Protein AF-A0A1M2VJ33-F1 (afdb_monomer_lite)

Organism: Trametes pubescens (NCBI:txid154538)

Sequence (88 aa):
MARFCRAVLDHAPLGSFRQRFFAHEPTDCPECGVLQDREHVLFKCTRYRRWWELRGEFEFLLRVSAYRELNGFLTTNESAFSFEDAPT

Radius of gyration: 12.35 Å; chains: 1; bounding box: 34×25×27 Å

Structure (mmCIF, N/CA/C/O backbone):
data_AF-A0A1M2VJ33-F1
#
_entry.id   AF-A0A1M2VJ33-F1
#
loop_
_atom_site.group_PDB
_atom_site.id
_atom_site.type_symbol
_atom_site.label_atom_id
_atom_site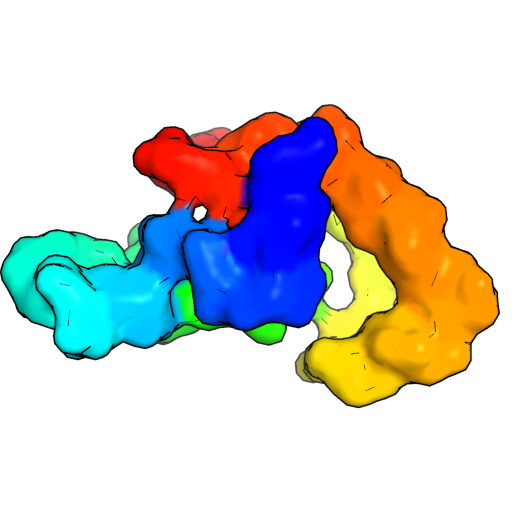.label_alt_id
_atom_site.label_comp_id
_atom_site.label_asym_id
_atom_site.label_entity_id
_atom_site.label_seq_id
_atom_site.pdbx_PDB_ins_code
_atom_site.Cartn_x
_atom_site.Cartn_y
_atom_site.Cartn_z
_atom_site.occupancy
_atom_site.B_iso_or_equiv
_atom_site.auth_seq_id
_atom_site.auth_comp_id
_atom_site.auth_asym_id
_atom_site.auth_atom_id
_atom_site.pdbx_PDB_model_num
ATOM 1 N N . MET A 1 1 ? 7.218 -12.077 -2.023 1.00 80.62 1 MET A N 1
ATOM 2 C CA . MET A 1 1 ? 6.864 -12.053 -3.462 1.00 80.62 1 MET A CA 1
ATOM 3 C C . MET A 1 1 ? 5.379 -11.774 -3.715 1.00 80.62 1 MET A C 1
ATOM 5 O O . MET A 1 1 ? 5.086 -10.776 -4.349 1.00 80.62 1 MET A O 1
ATOM 9 N N . ALA A 1 2 ? 4.429 -12.556 -3.180 1.00 93.75 2 ALA A N 1
ATOM 10 C CA . ALA A 1 2 ? 2.990 -12.360 -3.452 1.00 93.75 2 ALA A CA 1
ATOM 11 C C . ALA A 1 2 ? 2.464 -10.930 -3.189 1.00 93.75 2 ALA A C 1
ATOM 13 O O . ALA A 1 2 ? 1.737 -10.374 -4.005 1.00 93.75 2 ALA A O 1
ATOM 14 N N . ARG A 1 3 ? 2.883 -10.305 -2.080 1.00 94.62 3 ARG A N 1
ATOM 15 C CA . ARG A 1 3 ? 2.523 -8.918 -1.730 1.00 94.62 3 ARG A CA 1
ATOM 16 C C . ARG A 1 3 ? 2.990 -7.892 -2.766 1.00 94.62 3 ARG A C 1
ATOM 18 O O . ARG A 1 3 ? 2.270 -6.948 -3.056 1.00 94.62 3 ARG A O 1
ATOM 25 N N . PHE A 1 4 ? 4.161 -8.118 -3.358 1.00 93.25 4 PHE A N 1
ATOM 26 C CA . PHE A 1 4 ? 4.700 -7.264 -4.412 1.00 93.25 4 PHE A CA 1
ATOM 27 C C . PHE A 1 4 ? 3.825 -7.329 -5.664 1.00 93.25 4 PHE A C 1
ATOM 29 O O . PHE A 1 4 ? 3.411 -6.295 -6.175 1.00 93.25 4 PHE A O 1
ATOM 36 N N . CYS A 1 5 ? 3.468 -8.539 -6.109 1.00 93.12 5 CYS A N 1
ATOM 37 C CA . CYS A 1 5 ? 2.556 -8.725 -7.237 1.00 93.12 5 CYS A CA 1
ATOM 38 C C . CYS A 1 5 ? 1.202 -8.052 -6.983 1.00 93.12 5 CYS A C 1
ATOM 40 O O . CYS A 1 5 ? 0.705 -7.346 -7.852 1.00 93.12 5 CYS A O 1
ATOM 42 N N . AR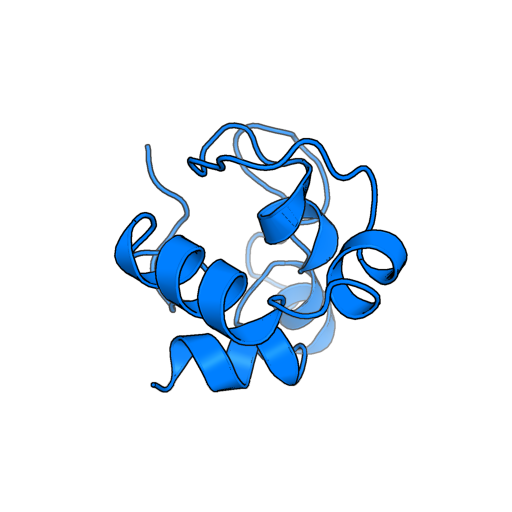G A 1 6 ? 0.630 -8.215 -5.784 1.00 94.62 6 ARG A N 1
ATOM 43 C CA . ARG A 1 6 ? -0.646 -7.582 -5.423 1.00 94.62 6 ARG A CA 1
ATOM 44 C C . ARG A 1 6 ? -0.577 -6.055 -5.423 1.00 94.62 6 ARG A C 1
ATOM 46 O O . ARG A 1 6 ? -1.516 -5.427 -5.896 1.00 94.62 6 ARG A O 1
ATOM 53 N N . ALA A 1 7 ? 0.524 -5.472 -4.947 1.00 91.94 7 ALA A N 1
ATOM 54 C CA . ALA A 1 7 ? 0.734 -4.026 -4.987 1.00 91.94 7 ALA A CA 1
ATOM 55 C C . ALA A 1 7 ? 0.853 -3.502 -6.430 1.00 91.94 7 ALA A C 1
ATOM 57 O O . ALA A 1 7 ? 0.183 -2.540 -6.801 1.00 91.94 7 ALA A O 1
ATOM 58 N N . VAL A 1 8 ? 1.666 -4.155 -7.267 1.00 89.31 8 VAL A N 1
ATOM 59 C CA . VAL A 1 8 ? 1.887 -3.732 -8.661 1.00 89.31 8 VAL A CA 1
ATOM 60 C C . VAL A 1 8 ? 0.622 -3.884 -9.508 1.00 89.31 8 VAL A C 1
ATOM 62 O O . VAL A 1 8 ? 0.282 -2.976 -10.262 1.00 89.31 8 VAL A O 1
ATOM 65 N N . LEU A 1 9 ? -0.090 -5.003 -9.364 1.00 90.25 9 LEU A N 1
ATOM 66 C CA . LEU A 1 9 ? -1.274 -5.327 -10.164 1.00 90.25 9 LEU A CA 1
ATOM 67 C C . LEU A 1 9 ? -2.577 -4.720 -9.619 1.00 90.25 9 LEU A C 1
ATOM 69 O O . LEU A 1 9 ? -3.626 -4.976 -10.193 1.00 90.25 9 LEU A O 1
ATOM 73 N N . ASP A 1 10 ? -2.524 -3.960 -8.519 1.00 88.88 10 ASP A N 1
ATOM 74 C CA . ASP A 1 10 ? -3.709 -3.423 -7.824 1.00 88.88 10 ASP A CA 1
ATOM 75 C C . ASP A 1 10 ? -4.743 -4.510 -7.451 1.00 88.88 10 ASP A C 1
ATOM 77 O O . ASP A 1 10 ? -5.955 -4.353 -7.571 1.00 88.88 10 ASP A O 1
ATOM 81 N N . HIS A 1 11 ? -4.236 -5.661 -7.004 1.00 91.12 11 HIS A N 1
ATOM 82 C CA . HIS A 1 11 ? -5.014 -6.864 -6.678 1.00 91.12 11 HIS A CA 1
ATOM 83 C C . HIS A 1 11 ? -4.818 -7.305 -5.221 1.00 91.12 11 HIS A C 1
ATOM 85 O O . HIS A 1 11 ? -4.849 -8.491 -4.883 1.00 91.12 11 HIS A O 1
ATOM 91 N N . ALA A 1 12 ? -4.554 -6.351 -4.335 1.00 93.94 12 ALA A N 1
ATOM 92 C CA . ALA A 1 12 ? -4.522 -6.615 -2.905 1.00 93.94 12 ALA A CA 1
ATOM 93 C C . ALA A 1 12 ? -5.930 -6.605 -2.302 1.00 93.94 12 ALA A C 1
ATOM 95 O O . ALA A 1 12 ? -6.774 -5.863 -2.797 1.00 93.94 12 ALA A O 1
ATOM 96 N N . PRO A 1 13 ? -6.178 -7.366 -1.220 1.00 93.38 13 PRO A N 1
ATOM 97 C CA . PRO A 1 13 ? -7.468 -7.410 -0.526 1.00 93.38 13 PRO A CA 1
ATOM 98 C C . PRO A 1 13 ? -7.692 -6.148 0.331 1.00 93.38 13 PRO A C 1
ATOM 100 O O . PRO A 1 13 ? -8.003 -6.224 1.514 1.00 93.38 13 PRO A O 1
ATOM 103 N N . LEU A 1 14 ? -7.474 -4.978 -0.269 1.00 94.62 14 LEU A N 1
ATOM 104 C CA . LEU A 1 14 ? -7.721 -3.673 0.329 1.00 94.62 14 LEU A CA 1
ATOM 105 C C . LEU A 1 14 ? -9.200 -3.307 0.194 1.00 94.62 14 LEU A C 1
ATOM 107 O O . LEU A 1 14 ? -9.969 -3.971 -0.507 1.00 94.62 14 LEU A O 1
ATOM 111 N N . GLY A 1 15 ? -9.587 -2.192 0.800 1.00 94.44 15 GLY A N 1
ATOM 112 C CA . GLY A 1 15 ? -10.933 -1.648 0.699 1.00 94.44 15 GLY A CA 1
ATOM 113 C C . GLY A 1 15 ? -11.445 -1.456 -0.724 1.00 94.44 15 GLY A C 1
ATOM 114 O O . GLY A 1 15 ? -12.569 -1.852 -1.019 1.00 94.44 15 GLY A O 1
ATOM 115 N N . SER A 1 16 ? -10.619 -0.932 -1.635 1.00 94.12 16 SER A N 1
ATOM 116 C CA . SER A 1 16 ? -10.991 -0.757 -3.050 1.00 94.12 16 SER A CA 1
ATOM 117 C C . SER A 1 16 ? -11.302 -2.077 -3.770 1.00 94.12 16 SER A C 1
ATOM 119 O O . SER A 1 16 ? -12.126 -2.109 -4.686 1.00 94.12 16 SER A O 1
ATOM 121 N N . PHE A 1 17 ? -10.663 -3.173 -3.357 1.00 94.25 17 PHE A N 1
ATOM 122 C CA . PHE A 1 17 ? -10.918 -4.519 -3.865 1.00 94.25 17 PHE A CA 1
ATOM 123 C C . PHE A 1 17 ? -12.162 -5.128 -3.209 1.00 94.25 17 PHE A C 1
ATOM 125 O O . PHE A 1 17 ? -13.042 -5.640 -3.904 1.00 94.25 17 PHE A O 1
ATOM 132 N N . ARG A 1 18 ? -12.286 -5.011 -1.881 1.00 94.12 18 ARG A N 1
ATOM 133 C CA . ARG A 1 18 ? -13.460 -5.464 -1.120 1.00 94.12 18 ARG A CA 1
ATOM 134 C C . ARG A 1 18 ? -14.741 -4.792 -1.596 1.00 94.12 18 ARG A C 1
ATOM 136 O O . ARG A 1 18 ? -15.730 -5.472 -1.818 1.00 94.12 18 ARG A O 1
ATOM 143 N N . GLN A 1 19 ? -14.709 -3.498 -1.897 1.00 94.44 19 GLN A N 1
ATOM 144 C CA . GLN A 1 19 ? -15.860 -2.784 -2.448 1.00 94.44 19 GLN A CA 1
ATOM 145 C C . GLN A 1 19 ? -16.409 -3.433 -3.734 1.00 94.44 19 GLN A C 1
ATOM 147 O O . GLN A 1 19 ? -17.612 -3.395 -3.977 1.00 94.44 19 GLN A O 1
ATOM 152 N N . ARG A 1 20 ? -15.542 -4.043 -4.555 1.00 93.19 20 ARG A N 1
ATOM 153 C CA . ARG A 1 20 ? -15.925 -4.680 -5.827 1.00 93.19 20 ARG A CA 1
ATOM 154 C C . ARG A 1 20 ? -16.363 -6.132 -5.660 1.00 93.19 20 ARG A C 1
ATOM 156 O O . ARG A 1 20 ? -17.271 -6.567 -6.360 1.00 93.19 20 ARG A O 1
ATOM 163 N N . PHE A 1 21 ? -15.701 -6.883 -4.779 1.00 93.81 21 PHE A N 1
ATOM 164 C CA . PHE A 1 21 ? -15.828 -8.347 -4.723 1.00 93.81 21 PHE A CA 1
ATOM 165 C C . PHE A 1 21 ? -16.367 -8.889 -3.388 1.00 93.81 21 PHE A C 1
ATOM 167 O O . PHE A 1 21 ? -16.824 -10.026 -3.339 1.00 93.81 21 PHE A O 1
ATOM 174 N N . PHE A 1 22 ? -16.342 -8.085 -2.324 1.00 92.69 22 PHE A N 1
ATOM 175 C CA . PHE A 1 22 ? -16.689 -8.445 -0.944 1.00 92.69 22 PHE A CA 1
ATOM 176 C C . PHE A 1 22 ? -17.407 -7.276 -0.244 1.00 92.69 22 PHE A C 1
ATOM 178 O O . PHE A 1 22 ? -16.956 -6.779 0.784 1.00 92.69 22 PHE A O 1
ATOM 185 N N . ALA A 1 23 ? -18.525 -6.807 -0.810 1.00 89.25 23 ALA A N 1
ATOM 186 C CA . ALA A 1 23 ? -19.200 -5.561 -0.407 1.00 89.25 23 ALA A CA 1
ATOM 187 C C . ALA A 1 23 ? -19.683 -5.503 1.061 1.00 89.25 23 ALA A C 1
ATOM 189 O O . ALA A 1 23 ? -20.092 -4.445 1.531 1.00 89.25 23 ALA A O 1
ATOM 190 N N . HIS A 1 24 ? -19.665 -6.628 1.777 1.00 93.81 24 HIS A N 1
ATOM 191 C CA . HIS A 1 24 ? -20.020 -6.715 3.195 1.00 93.81 24 HIS A CA 1
ATOM 192 C C . HIS A 1 24 ? -18.818 -6.526 4.136 1.00 93.81 24 HIS A C 1
ATOM 194 O O . HIS A 1 24 ? -19.009 -6.404 5.344 1.00 93.81 24 HIS A O 1
ATOM 200 N N . GLU A 1 25 ? -17.591 -6.531 3.611 1.00 92.56 25 GLU A N 1
ATOM 201 C CA . GLU A 1 25 ? -16.377 -6.339 4.403 1.00 92.56 25 GLU A CA 1
ATOM 202 C C . GLU A 1 25 ? -16.036 -4.849 4.580 1.00 92.56 25 GLU A C 1
ATOM 204 O O . GLU A 1 25 ? -16.358 -4.033 3.713 1.00 92.56 25 GLU A O 1
ATOM 209 N N . PRO A 1 26 ? -15.330 -4.474 5.665 1.00 92.25 26 PRO A N 1
ATOM 210 C CA . PRO A 1 26 ? -14.864 -3.105 5.861 1.00 92.25 26 PRO A CA 1
ATOM 211 C C . PRO A 1 26 ? -13.960 -2.624 4.718 1.00 92.25 26 PRO A C 1
ATOM 213 O O . PRO A 1 26 ? -12.967 -3.279 4.371 1.00 92.25 26 PRO A O 1
ATOM 216 N N . THR A 1 27 ? -14.287 -1.452 4.166 1.00 94.31 27 THR A N 1
ATOM 217 C CA . THR A 1 27 ? -13.540 -0.818 3.068 1.00 94.31 27 THR A CA 1
ATOM 218 C C . THR A 1 27 ? -12.624 0.310 3.523 1.00 94.31 27 THR A C 1
ATOM 220 O O . THR A 1 27 ? -11.617 0.600 2.878 1.00 94.31 27 THR A O 1
ATOM 223 N N . ASP A 1 28 ? -12.958 0.962 4.627 1.00 94.88 28 ASP A N 1
ATOM 224 C CA . ASP A 1 28 ? -12.262 2.171 5.037 1.00 94.88 28 ASP A CA 1
ATOM 225 C C . ASP A 1 28 ? -11.096 1.839 5.963 1.00 94.88 28 ASP A C 1
ATOM 227 O O . ASP A 1 28 ? -11.127 0.894 6.754 1.00 94.88 28 ASP A O 1
ATOM 231 N N . CYS A 1 29 ? -10.037 2.635 5.862 1.00 92.94 29 CYS A N 1
ATOM 232 C CA . CYS A 1 29 ? -8.929 2.577 6.791 1.00 92.94 29 CYS A CA 1
ATOM 233 C C . CYS A 1 29 ? -9.435 2.959 8.192 1.00 92.94 29 CYS A C 1
ATOM 235 O O . CYS A 1 29 ? -9.940 4.072 8.358 1.00 92.94 29 CYS A O 1
ATOM 237 N N . PRO A 1 30 ? -9.255 2.103 9.213 1.00 90.38 30 PRO A N 1
ATOM 238 C CA . PRO A 1 30 ? -9.811 2.339 10.546 1.00 90.38 30 PRO A CA 1
ATOM 239 C C . PRO A 1 30 ? -9.221 3.569 11.253 1.00 90.38 30 PRO A C 1
ATOM 241 O O . PRO A 1 30 ? -9.848 4.099 12.160 1.00 90.38 30 PRO A O 1
ATOM 244 N N . GLU A 1 31 ? -8.036 4.032 10.843 1.00 91.38 31 GLU A N 1
ATOM 245 C CA . GLU A 1 31 ? -7.413 5.250 11.386 1.00 91.38 31 GLU A CA 1
ATOM 246 C C . GLU A 1 31 ? -7.832 6.508 10.637 1.00 91.38 31 GLU A C 1
ATOM 248 O O . GLU A 1 31 ? -8.093 7.551 11.223 1.00 91.38 31 GLU A O 1
ATOM 253 N N . CYS A 1 32 ? -7.824 6.426 9.308 1.00 93.38 32 CYS A N 1
ATOM 254 C CA . CYS A 1 32 ? -7.936 7.606 8.467 1.00 93.38 32 CYS A CA 1
ATOM 255 C C . CYS A 1 32 ? -9.382 7.890 8.045 1.00 93.38 32 CYS A C 1
ATOM 257 O O . CYS A 1 32 ? -9.646 8.985 7.562 1.00 93.38 32 CYS A O 1
ATOM 259 N N . GLY A 1 33 ? -10.295 6.920 8.180 1.00 94.69 33 GLY A N 1
ATOM 260 C CA . GLY A 1 33 ? -11.704 7.060 7.796 1.00 94.69 33 GLY A CA 1
ATOM 261 C C . GLY A 1 33 ? -11.923 7.275 6.295 1.00 94.69 33 GLY A C 1
ATOM 262 O O . GLY A 1 33 ? -12.933 7.842 5.895 1.00 94.69 33 GLY A O 1
ATOM 263 N N . VAL A 1 34 ? -10.957 6.877 5.464 1.00 95.12 34 VAL A N 1
ATOM 264 C CA . VAL A 1 34 ? -11.015 6.978 3.998 1.00 95.12 34 VAL A CA 1
ATOM 265 C C . VAL A 1 34 ? -10.880 5.597 3.381 1.00 95.12 34 VAL A C 1
ATOM 267 O O . VAL A 1 34 ? -10.288 4.711 4.003 1.00 95.12 34 VAL A O 1
ATOM 270 N N . LEU A 1 35 ? -11.364 5.434 2.147 1.00 95.19 35 LEU A N 1
ATOM 271 C CA . LEU A 1 35 ? -11.219 4.192 1.392 1.00 95.19 35 LEU A CA 1
ATOM 272 C C . LEU A 1 35 ? -9.763 3.718 1.427 1.00 95.19 35 LEU A C 1
ATOM 274 O O . LEU A 1 35 ? -8.839 4.453 1.070 1.00 95.19 35 LEU A O 1
ATOM 278 N N . GLN A 1 36 ? -9.556 2.477 1.858 1.00 94.44 36 GLN A N 1
ATOM 279 C CA . GLN A 1 36 ? -8.237 1.875 1.823 1.00 94.44 36 GLN A CA 1
ATOM 280 C C . GLN A 1 36 ? -7.957 1.388 0.397 1.00 94.44 36 GLN A C 1
ATOM 282 O O . GLN A 1 36 ? -8.344 0.286 0.015 1.00 94.44 36 GLN A O 1
ATOM 287 N N . ASP A 1 37 ? -7.288 2.210 -0.401 1.00 94.06 37 ASP A N 1
ATOM 288 C CA . ASP A 1 37 ? -6.803 1.862 -1.736 1.00 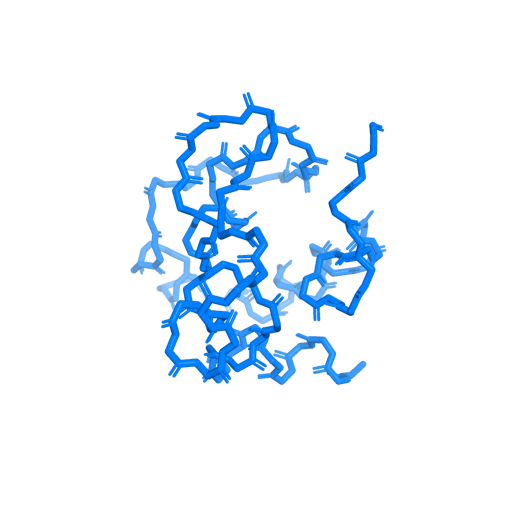94.06 37 ASP A CA 1
ATOM 289 C C . ASP A 1 37 ? -5.264 1.810 -1.788 1.00 94.06 37 ASP A C 1
ATOM 291 O O . ASP A 1 37 ? -4.568 1.999 -0.780 1.00 94.06 37 ASP A O 1
ATOM 295 N N . ARG A 1 38 ? -4.711 1.485 -2.962 1.00 93.44 38 ARG A N 1
ATOM 296 C CA . ARG A 1 38 ? -3.262 1.374 -3.156 1.00 93.44 38 ARG A CA 1
ATOM 297 C C . ARG A 1 38 ? -2.547 2.695 -2.872 1.00 93.44 38 ARG A C 1
ATOM 299 O O . ARG A 1 38 ? -1.534 2.688 -2.169 1.00 93.44 38 ARG A O 1
ATOM 306 N N . GLU A 1 39 ? -3.077 3.811 -3.364 1.00 91.50 39 GLU A N 1
ATOM 307 C CA . GLU A 1 39 ? -2.510 5.142 -3.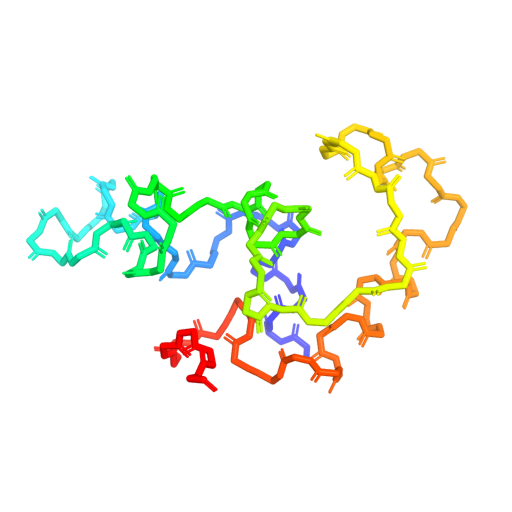151 1.00 91.50 39 GLU A CA 1
ATOM 308 C C . GLU A 1 39 ? -2.470 5.487 -1.655 1.00 91.50 39 GLU A C 1
ATOM 310 O O . GLU A 1 39 ? -1.448 5.940 -1.131 1.00 91.50 39 GLU A O 1
ATOM 315 N N . HIS A 1 40 ? -3.561 5.221 -0.938 1.00 93.38 40 HIS A N 1
ATOM 316 C CA . HIS A 1 40 ? -3.653 5.428 0.493 1.00 93.38 40 HIS A CA 1
ATOM 317 C C . HIS A 1 40 ? -2.564 4.653 1.236 1.00 93.38 40 HIS A C 1
ATOM 319 O O . HIS A 1 40 ? -1.811 5.245 2.012 1.00 93.38 40 HIS A O 1
ATOM 325 N N . VAL A 1 41 ? -2.434 3.351 0.974 1.00 93.38 41 VAL A N 1
ATOM 326 C CA . VAL A 1 41 ? -1.420 2.498 1.614 1.00 93.38 41 VAL A CA 1
ATOM 327 C C . VAL A 1 41 ? 0.002 2.998 1.318 1.00 93.38 41 VAL A C 1
ATOM 329 O O . VAL A 1 41 ? 0.825 3.094 2.235 1.00 93.38 41 VAL A O 1
ATOM 332 N N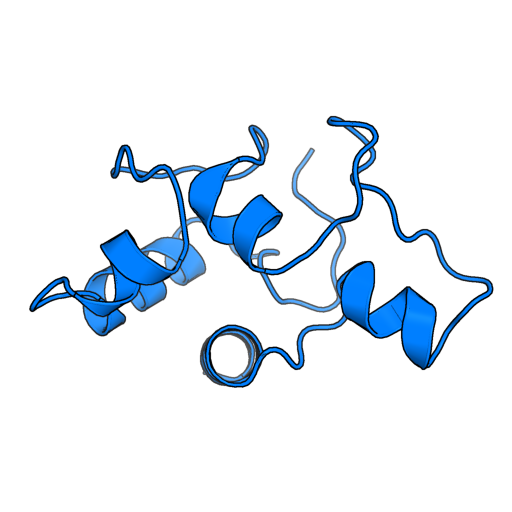 . LEU A 1 42 ? 0.296 3.359 0.065 1.00 91.00 42 LEU A N 1
ATOM 333 C CA . LEU A 1 42 ? 1.645 3.742 -0.367 1.00 91.00 42 LEU A CA 1
ATOM 334 C C . LEU A 1 42 ? 2.070 5.155 0.028 1.00 91.00 42 LEU A C 1
ATOM 336 O O . LEU A 1 42 ? 3.273 5.386 0.158 1.00 91.00 42 LEU A O 1
ATOM 340 N N . PHE A 1 43 ? 1.138 6.096 0.198 1.00 89.94 43 PHE A N 1
ATOM 341 C CA . PHE A 1 43 ? 1.499 7.516 0.316 1.00 89.94 43 PHE A CA 1
ATOM 342 C C . PHE A 1 43 ? 0.853 8.240 1.492 1.00 89.94 43 PHE A C 1
ATOM 344 O O . PHE A 1 43 ? 1.459 9.162 2.031 1.00 89.94 43 PHE A O 1
ATOM 351 N N . LYS A 1 44 ? -0.344 7.830 1.930 1.00 90.38 44 LYS A N 1
ATOM 352 C CA . LYS A 1 44 ? -1.171 8.654 2.832 1.00 90.38 44 LYS A CA 1
ATOM 353 C C . LYS A 1 44 ? -1.327 8.057 4.230 1.00 90.38 44 LYS A C 1
ATOM 355 O O . LYS A 1 44 ? -1.320 8.787 5.213 1.00 90.38 44 LYS A O 1
ATOM 360 N N . CYS A 1 45 ? -1.439 6.737 4.341 1.00 92.81 45 CYS A N 1
ATOM 361 C CA . CYS A 1 45 ? -1.758 6.053 5.591 1.00 92.81 45 CYS A CA 1
ATOM 362 C C . CYS A 1 45 ? -0.643 6.219 6.628 1.00 92.81 45 CYS A C 1
ATOM 364 O O . CYS A 1 45 ? 0.501 5.849 6.360 1.00 92.81 45 CYS A O 1
ATOM 366 N N . THR A 1 46 ? -0.957 6.737 7.811 1.00 91.00 46 THR A N 1
ATOM 367 C CA . THR A 1 46 ? 0.015 6.983 8.891 1.00 91.00 46 THR A CA 1
ATOM 368 C C . THR A 1 46 ? 0.492 5.708 9.591 1.00 91.00 46 THR A C 1
ATOM 370 O O . THR A 1 46 ? 1.539 5.725 10.229 1.00 91.00 46 THR A O 1
ATOM 373 N N . ARG A 1 47 ? -0.222 4.586 9.423 1.00 92.06 47 ARG A N 1
ATOM 374 C CA . ARG A 1 47 ? 0.133 3.276 10.002 1.00 92.06 47 ARG A CA 1
ATOM 375 C C . ARG A 1 47 ? 1.304 2.579 9.312 1.00 92.06 47 ARG A C 1
ATOM 377 O O . ARG A 1 47 ? 1.840 1.613 9.846 1.00 92.06 47 ARG A O 1
ATOM 384 N N . TYR A 1 48 ? 1.714 3.053 8.136 1.00 92.06 48 TYR A N 1
ATOM 385 C CA . TYR A 1 48 ? 2.829 2.475 7.393 1.00 92.06 48 TYR A CA 1
ATOM 386 C C . TYR A 1 48 ? 4.054 3.384 7.415 1.00 92.06 48 TYR A C 1
ATOM 388 O O . TYR A 1 48 ? 3.981 4.575 7.108 1.00 92.06 48 TYR A O 1
ATOM 396 N N . ARG A 1 49 ? 5.211 2.794 7.725 1.00 91.50 49 ARG A N 1
ATOM 397 C CA . ARG A 1 49 ? 6.505 3.482 7.724 1.00 91.50 49 ARG A CA 1
ATOM 398 C C . ARG A 1 49 ? 6.997 3.675 6.296 1.00 91.50 49 ARG A C 1
ATOM 400 O O . ARG A 1 49 ? 7.029 2.724 5.512 1.00 91.50 49 ARG A O 1
ATOM 407 N N . ARG A 1 50 ? 7.416 4.899 5.975 1.00 86.62 50 ARG A N 1
ATOM 408 C CA . ARG A 1 50 ? 7.928 5.302 4.659 1.00 86.62 50 ARG A CA 1
ATOM 409 C C . ARG A 1 50 ? 9.135 6.216 4.827 1.00 86.62 50 ARG A C 1
ATOM 411 O O . ARG A 1 50 ? 9.261 6.901 5.834 1.00 86.62 50 ARG A O 1
ATOM 418 N N . TRP A 1 51 ? 10.002 6.226 3.824 1.00 83.25 51 TRP A N 1
ATOM 419 C CA . TRP A 1 51 ? 11.180 7.104 3.736 1.00 83.25 51 TRP A CA 1
ATOM 420 C C . TRP A 1 51 ? 11.124 8.008 2.500 1.00 83.25 51 TRP A C 1
ATOM 422 O O . TRP A 1 51 ? 12.140 8.544 2.063 1.00 83.25 51 TRP A O 1
ATOM 432 N N . TRP A 1 52 ? 9.937 8.147 1.910 1.00 80.81 52 TRP A N 1
ATOM 433 C CA . TRP A 1 52 ? 9.657 9.069 0.818 1.00 80.81 52 TRP A CA 1
ATOM 434 C C . TRP A 1 52 ? 8.463 9.950 1.174 1.00 80.81 52 TRP A C 1
ATOM 436 O O . TRP A 1 52 ? 7.502 9.494 1.795 1.00 80.81 52 TRP A O 1
ATOM 446 N N . GLU A 1 53 ? 8.520 11.199 0.724 1.00 71.19 53 GLU A N 1
ATOM 447 C CA . GLU A 1 53 ? 7.415 12.154 0.776 1.00 71.19 53 GLU A CA 1
ATOM 448 C C . GLU A 1 53 ? 6.857 12.326 -0.637 1.00 71.19 53 GLU A C 1
ATOM 450 O O . GLU A 1 53 ? 7.178 13.278 -1.343 1.00 71.19 53 GLU A O 1
ATOM 455 N N . LEU A 1 54 ? 6.071 11.346 -1.079 1.00 73.44 54 LEU A N 1
ATOM 456 C CA . LEU A 1 54 ? 5.369 11.407 -2.360 1.00 73.44 54 LEU A CA 1
ATOM 457 C C . LEU A 1 54 ? 3.891 11.662 -2.106 1.00 73.44 54 LEU A C 1
ATOM 459 O O . LEU A 1 54 ? 3.332 11.153 -1.131 1.00 73.44 54 LEU A O 1
ATOM 463 N N . ARG A 1 55 ? 3.262 12.439 -2.986 1.00 70.00 55 ARG A N 1
ATOM 464 C CA . ARG A 1 55 ? 1.852 12.824 -2.853 1.00 70.00 55 ARG A CA 1
ATOM 465 C C . ARG A 1 55 ? 0.907 11.980 -3.705 1.00 70.00 55 ARG A C 1
ATOM 467 O O . ARG A 1 55 ? -0.298 12.084 -3.498 1.00 70.00 55 ARG A O 1
ATOM 474 N N . GLY A 1 56 ? 1.425 11.136 -4.602 1.00 69.38 56 GLY A N 1
ATOM 475 C CA . GLY A 1 56 ? 0.599 10.247 -5.422 1.00 69.38 56 GLY A CA 1
ATOM 476 C C . GLY A 1 56 ? 1.370 9.177 -6.202 1.00 69.38 56 GLY A C 1
ATOM 477 O O . GLY A 1 56 ? 2.594 9.216 -6.330 1.00 69.38 56 GLY A O 1
ATOM 478 N N . GLU A 1 57 ? 0.623 8.222 -6.764 1.00 66.94 57 GLU A N 1
ATOM 479 C CA . GLU A 1 57 ? 1.153 7.045 -7.478 1.00 66.94 57 GLU A CA 1
ATOM 480 C C . GLU A 1 57 ? 2.043 7.391 -8.676 1.00 66.94 57 GLU A C 1
ATOM 482 O O . GLU A 1 57 ? 3.054 6.728 -8.913 1.00 66.94 57 GLU A O 1
ATOM 487 N N . PHE A 1 58 ? 1.697 8.441 -9.422 1.00 68.88 58 PHE A N 1
ATOM 488 C CA . PHE A 1 58 ? 2.442 8.831 -10.618 1.00 68.88 58 PHE A CA 1
ATOM 489 C C . PHE A 1 58 ? 3.868 9.294 -10.283 1.00 68.88 58 PHE A C 1
ATOM 491 O O . PHE A 1 58 ? 4.809 8.958 -10.996 1.00 68.88 58 PHE A O 1
ATOM 498 N N . GLU A 1 59 ? 4.055 9.982 -9.153 1.00 71.06 59 GLU A N 1
ATOM 499 C CA . GLU A 1 59 ? 5.382 10.397 -8.683 1.00 71.06 59 GLU A CA 1
ATOM 500 C C . GLU A 1 59 ? 6.255 9.194 -8.311 1.00 71.06 59 GLU A C 1
ATOM 502 O O . GLU A 1 59 ? 7.467 9.210 -8.520 1.00 71.06 59 GLU A O 1
ATOM 507 N N . PHE A 1 60 ? 5.645 8.126 -7.794 1.00 73.06 60 PHE A N 1
ATOM 508 C CA . PHE A 1 60 ? 6.353 6.903 -7.431 1.00 73.06 60 PHE A CA 1
ATOM 509 C C . PHE A 1 60 ? 6.839 6.127 -8.653 1.00 73.06 60 PHE A C 1
ATOM 511 O O . PHE A 1 60 ? 7.999 5.720 -8.697 1.00 73.06 60 PHE A O 1
ATOM 518 N N . LEU A 1 61 ? 5.976 5.954 -9.659 1.00 68.88 61 LEU A N 1
ATOM 519 C CA . LEU A 1 61 ? 6.295 5.191 -10.872 1.00 68.88 61 LEU A CA 1
ATOM 520 C C . LEU A 1 61 ? 7.405 5.832 -11.715 1.00 68.88 61 LEU A C 1
ATOM 522 O O . LEU A 1 61 ? 8.108 5.127 -12.434 1.00 68.88 61 LEU A O 1
ATOM 526 N N . LEU A 1 62 ? 7.596 7.148 -11.604 1.00 71.75 62 LEU A N 1
ATOM 527 C CA . LEU A 1 62 ? 8.654 7.875 -12.308 1.00 71.75 62 LEU A CA 1
ATOM 528 C C . LEU A 1 62 ? 10.042 7.729 -11.662 1.00 71.75 62 LEU A C 1
ATOM 530 O O . LEU A 1 62 ? 11.037 8.172 -12.240 1.00 71.75 62 LEU A O 1
ATOM 534 N N . ARG A 1 63 ? 10.155 7.113 -10.478 1.00 72.56 63 ARG A N 1
ATOM 535 C CA . ARG A 1 63 ? 11.454 6.934 -9.818 1.00 72.56 63 ARG A CA 1
ATOM 536 C C . ARG A 1 63 ? 12.228 5.778 -10.440 1.00 72.56 63 ARG A C 1
ATOM 538 O O . ARG A 1 63 ? 11.743 4.652 -10.510 1.00 72.56 63 ARG A O 1
ATOM 545 N N . VAL A 1 64 ? 13.502 6.030 -10.750 1.00 67.31 64 VAL A N 1
ATOM 546 C CA . VAL A 1 64 ? 14.472 5.022 -11.231 1.00 67.31 64 VAL A CA 1
ATOM 547 C C . VAL A 1 64 ? 14.528 3.788 -10.313 1.00 67.31 64 VAL A C 1
ATOM 549 O O . VAL A 1 64 ? 14.782 2.675 -10.764 1.00 67.31 64 VAL A O 1
ATOM 552 N N . SER A 1 65 ? 14.255 3.969 -9.019 1.00 77.06 65 SER A N 1
ATOM 553 C CA . SER A 1 65 ? 14.318 2.947 -7.972 1.00 77.06 65 SER A CA 1
ATOM 554 C C . SER A 1 65 ? 12.958 2.439 -7.476 1.00 77.06 65 SER A C 1
ATOM 556 O O . SER A 1 65 ? 12.937 1.744 -6.457 1.00 77.06 65 SER A O 1
ATOM 558 N N . ALA A 1 66 ? 11.843 2.720 -8.166 1.00 79.50 66 ALA A N 1
ATOM 559 C CA . ALA A 1 66 ? 10.485 2.417 -7.688 1.00 79.50 66 ALA A CA 1
ATOM 560 C C . ALA A 1 66 ? 10.318 0.969 -7.185 1.00 79.50 66 ALA A C 1
ATOM 562 O O . ALA A 1 66 ? 9.801 0.736 -6.096 1.00 79.50 66 ALA A O 1
ATOM 563 N N . TYR A 1 67 ? 10.848 -0.022 -7.909 1.00 85.25 67 TYR A N 1
ATOM 564 C CA . TYR A 1 67 ? 10.764 -1.429 -7.496 1.00 85.25 67 TYR A CA 1
ATOM 565 C C . TYR A 1 67 ? 11.575 -1.752 -6.236 1.00 85.25 67 TYR A C 1
ATOM 567 O O . TYR A 1 67 ? 11.118 -2.513 -5.383 1.00 85.25 67 TYR A O 1
ATOM 575 N N . ARG A 1 68 ? 12.774 -1.174 -6.090 1.00 87.56 68 ARG A N 1
ATOM 576 C CA . ARG A 1 68 ? 13.610 -1.362 -4.894 1.00 87.56 68 ARG A CA 1
ATOM 577 C C . ARG A 1 68 ? 12.954 -0.718 -3.677 1.00 87.56 68 ARG A C 1
ATOM 579 O O . ARG A 1 68 ? 12.966 -1.307 -2.600 1.00 87.56 68 ARG A O 1
ATOM 586 N N . GLU A 1 69 ? 12.378 0.464 -3.856 1.00 87.94 69 GLU A N 1
ATOM 587 C CA . GLU A 1 69 ? 11.662 1.183 -2.805 1.00 87.94 69 GLU A CA 1
ATOM 588 C C . GLU A 1 69 ? 10.378 0.464 -2.404 1.00 87.94 69 GLU A C 1
ATOM 590 O O . GLU A 1 69 ? 10.155 0.287 -1.210 1.00 87.94 69 GLU A O 1
ATOM 595 N N . LEU A 1 70 ? 9.605 -0.051 -3.369 1.00 90.62 70 LEU A N 1
ATOM 596 C CA . LEU A 1 70 ? 8.446 -0.898 -3.089 1.00 90.62 70 LEU A CA 1
ATOM 597 C C . LEU A 1 70 ? 8.865 -2.152 -2.322 1.00 90.62 70 LEU A C 1
ATOM 599 O O . LEU A 1 70 ? 8.234 -2.518 -1.339 1.00 90.62 70 LEU A O 1
ATOM 603 N N . ASN A 1 71 ? 9.944 -2.818 -2.735 1.00 92.19 71 ASN A N 1
ATOM 604 C CA . ASN A 1 71 ? 10.412 -3.995 -2.017 1.00 92.19 71 ASN A CA 1
ATOM 605 C C . ASN A 1 71 ? 10.826 -3.648 -0.580 1.00 92.19 71 ASN A C 1
ATOM 607 O O . ASN A 1 71 ? 10.434 -4.345 0.350 1.00 92.19 71 ASN A O 1
ATOM 611 N N . GLY A 1 72 ? 11.553 -2.545 -0.385 1.00 92.50 72 GLY A N 1
ATOM 612 C CA . GLY A 1 72 ? 11.881 -2.052 0.949 1.00 92.50 72 GLY A CA 1
ATOM 613 C C . GLY A 1 72 ? 10.628 -1.754 1.776 1.00 92.50 72 GLY A C 1
ATOM 614 O O . GLY A 1 72 ? 10.531 -2.235 2.902 1.00 92.50 72 GLY A O 1
ATOM 615 N N . PHE A 1 73 ? 9.647 -1.042 1.207 1.00 93.19 73 PHE A N 1
ATOM 616 C CA . PHE A 1 73 ? 8.358 -0.766 1.849 1.00 93.19 73 PHE A CA 1
ATOM 617 C C . PHE A 1 73 ? 7.736 -2.036 2.412 1.00 93.19 73 PHE A C 1
ATOM 619 O O . PHE A 1 73 ? 7.310 -2.074 3.564 1.00 93.19 73 PHE A O 1
ATOM 626 N N . LEU A 1 74 ? 7.684 -3.074 1.574 1.00 94.25 74 LEU A N 1
ATOM 627 C CA . LEU A 1 74 ? 7.020 -4.322 1.895 1.00 94.25 74 LEU A CA 1
ATOM 628 C C . LEU A 1 74 ? 7.795 -5.112 2.954 1.00 94.25 74 LEU A C 1
ATOM 630 O O . LEU A 1 74 ? 7.174 -5.730 3.817 1.00 94.25 74 LEU A O 1
ATOM 634 N N . THR A 1 75 ? 9.125 -5.063 2.934 1.00 94.25 75 THR A N 1
ATOM 635 C CA . THR A 1 75 ? 9.955 -5.648 3.995 1.00 94.25 75 THR A CA 1
ATOM 636 C C . THR A 1 75 ? 9.729 -4.949 5.334 1.00 94.25 75 THR A C 1
ATOM 638 O O . THR A 1 75 ? 9.656 -5.609 6.359 1.00 94.25 75 THR A O 1
ATOM 641 N N . THR A 1 76 ? 9.596 -3.621 5.346 1.00 94.56 76 THR A N 1
ATOM 642 C CA . THR A 1 76 ? 9.387 -2.859 6.588 1.00 94.56 76 THR A CA 1
ATOM 643 C C . THR A 1 76 ? 7.960 -2.959 7.123 1.00 94.56 76 THR A C 1
ATOM 645 O O . THR A 1 76 ? 7.754 -2.892 8.330 1.00 94.56 76 THR A O 1
ATOM 648 N N . ASN A 1 77 ? 6.973 -3.099 6.240 1.00 94.62 77 ASN A N 1
ATOM 649 C CA . ASN A 1 77 ? 5.557 -3.091 6.590 1.00 94.62 77 ASN A CA 1
ATOM 650 C C . ASN A 1 77 ? 4.933 -4.441 6.246 1.00 94.62 77 ASN A C 1
ATOM 652 O O . ASN A 1 77 ? 4.339 -4.582 5.179 1.00 94.62 77 ASN A O 1
ATOM 656 N N . GLU A 1 78 ? 5.091 -5.446 7.106 1.00 93.00 78 GLU A N 1
ATOM 657 C CA . GLU A 1 78 ? 4.772 -6.841 6.772 1.00 93.00 78 GLU A CA 1
ATOM 658 C C . GLU A 1 78 ? 3.304 -7.086 6.386 1.00 93.00 78 GLU A C 1
ATOM 660 O O . GLU A 1 78 ? 3.045 -7.850 5.450 1.00 93.00 78 GLU A O 1
ATOM 665 N N . SER A 1 79 ? 2.363 -6.362 6.996 1.00 93.38 79 SER A N 1
ATOM 666 C CA . SER A 1 79 ? 0.937 -6.495 6.688 1.00 93.38 79 SER A CA 1
ATOM 667 C C . SER A 1 79 ? 0.490 -5.729 5.435 1.00 93.38 79 SER A C 1
ATOM 669 O O . SER A 1 79 ? -0.574 -6.014 4.880 1.00 93.38 79 SER A O 1
ATOM 671 N N . ALA A 1 80 ? 1.302 -4.809 4.899 1.00 94.62 80 ALA A N 1
ATOM 672 C CA . ALA A 1 80 ? 0.922 -4.036 3.717 1.00 94.62 80 ALA A CA 1
ATOM 673 C C . ALA A 1 80 ? 0.692 -4.950 2.499 1.00 94.62 80 ALA A C 1
ATOM 675 O O . ALA A 1 80 ? 1.572 -5.742 2.136 1.00 94.62 80 ALA A O 1
ATOM 676 N N . PHE A 1 81 ? -0.465 -4.819 1.839 1.00 95.12 81 PHE A N 1
ATOM 677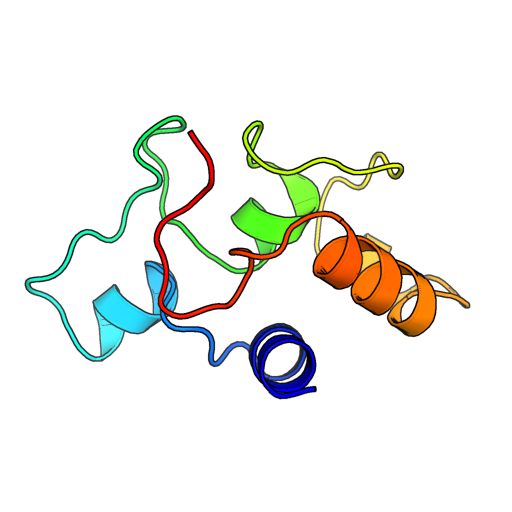 C CA . PHE A 1 81 ? -0.895 -5.665 0.710 1.00 95.12 81 PHE A CA 1
ATOM 678 C C . PHE A 1 81 ? -0.934 -7.174 1.037 1.00 95.12 81 PHE A C 1
ATOM 680 O O . PHE A 1 81 ? -0.807 -8.031 0.149 1.00 95.12 81 PHE A O 1
ATOM 687 N N . SER A 1 82 ? -1.045 -7.523 2.319 1.00 92.88 82 SER A N 1
ATOM 688 C CA . SER A 1 82 ? -1.291 -8.883 2.798 1.00 92.88 82 SER A CA 1
ATOM 689 C C . SER A 1 82 ? -2.799 -9.130 2.968 1.00 92.88 82 SER A C 1
ATOM 691 O O . SER A 1 82 ? -3.594 -8.291 2.562 1.00 92.88 82 SER A O 1
ATOM 693 N N . PHE A 1 83 ? -3.180 -10.296 3.492 1.00 89.38 83 PHE A N 1
ATOM 694 C CA . PHE A 1 83 ? -4.555 -10.558 3.941 1.00 89.38 83 PHE A CA 1
ATOM 695 C C . PHE A 1 83 ? -4.784 -10.147 5.403 1.00 89.38 83 PHE A C 1
ATOM 697 O O . PHE A 1 83 ? -5.909 -10.221 5.882 1.00 89.38 83 PHE A O 1
ATOM 704 N N . GLU A 1 84 ? -3.724 -9.755 6.107 1.00 86.12 84 GLU A N 1
ATOM 705 C CA . GLU A 1 84 ? -3.786 -9.268 7.479 1.00 86.12 84 GLU A CA 1
ATOM 706 C C . GLU A 1 84 ? -4.224 -7.804 7.505 1.00 86.12 84 GLU A C 1
ATOM 708 O O . GLU A 1 84 ? -4.027 -7.057 6.538 1.00 86.12 84 GLU A O 1
ATOM 713 N N . ASP A 1 85 ? -4.785 -7.389 8.637 1.00 76.00 85 ASP A N 1
ATOM 714 C CA . ASP A 1 85 ? -5.170 -6.003 8.856 1.00 76.00 85 ASP A CA 1
ATOM 715 C C . ASP A 1 85 ? -3.956 -5.063 8.928 1.00 76.00 85 ASP A C 1
ATOM 717 O O . ASP A 1 85 ? -2.808 -5.460 9.158 1.00 76.00 85 ASP A O 1
ATOM 721 N N . ALA A 1 86 ? -4.219 -3.770 8.719 1.00 76.81 86 ALA A N 1
ATOM 722 C CA . ALA A 1 86 ? -3.191 -2.743 8.837 1.00 76.81 86 ALA A CA 1
ATOM 723 C C . ALA A 1 86 ? -2.574 -2.750 10.253 1.00 76.81 86 ALA A C 1
ATOM 725 O O . ALA A 1 86 ? -3.301 -3.001 11.218 1.00 76.81 86 ALA A O 1
ATOM 726 N N . PRO A 1 87 ? -1.272 -2.428 10.397 1.00 78.25 87 PRO A N 1
ATOM 727 C CA . PRO A 1 87 ? -0.601 -2.433 11.694 1.00 78.25 87 PRO A CA 1
ATOM 728 C C . PRO A 1 87 ? -1.337 -1.540 12.702 1.00 78.25 87 PRO A C 1
ATOM 730 O O . PRO A 1 87 ? -1.889 -0.505 12.314 1.00 78.25 87 PRO A O 1
ATOM 733 N N . THR A 1 88 ? -1.348 -1.946 13.971 1.00 68.94 88 THR A N 1
ATOM 734 C CA . THR A 1 88 ? -1.825 -1.125 15.098 1.00 68.94 88 THR A CA 1
ATOM 735 C C . THR A 1 88 ? -0.787 -0.101 15.512 1.00 68.94 88 THR A C 1
ATOM 737 O O . THR A 1 88 ? 0.389 -0.514 15.656 1.00 68.94 88 THR A O 1
#

Secondary structure (DSSP, 8-state):
-HHHHHHHTT-SSSHHHHHHH-TTS--B-TTT-SB--HHIIIII-TTS--S---SSHHHHHTSTTHHHHHHHHHHH-TTTTSSSPPP-

Foldseek 3Di:
DVLLCCLVVQNFPALVNCVPVPVPDDQAQPPPRHGGGSFCLQANPPLFDAPDHDNGDVVLVPDPCSSVRSVVSCVRFVCRSHPDHRHD

pLDDT: mean 87.94, std 8.59, range [66.94, 95.19]